Protein AF-L7MLE3-F1 (afdb_monomer_lite)

Foldseek 3Di:
DDDDDDDDDDDDDDDDPPDDPDPPLPPLPPLAWDDLVPSDIDGLLQACLPDPPVVVCSSVPPPPLVDCPSVPVAPAAAPSNNDGHHPCQQCVPDQPDPVSSSNPD

Organism: Rhipicephalus pulchellus (NCBI:txid72859)

InterPro domains:
  IPR002172 Low-density lipoprotein (LDL) receptor class A repeat [PF00057] (71-104)
  IPR002172 Low-density lipoprotein (LDL) receptor class A repeat [PR00261] (39-60)
  IPR002172 Low-density lipoprotein (LDL) receptor class A repeat [PR00261] (82-103)
  IPR002172 Low-density lipoprotein (LDL) receptor class A repeat [PS50068] (27-64)
  IPR002172 Low-density lipoprotein (LDL) receptor class A repeat [PS50068] (70-105)
  IPR002172 Low-density lipoprotein (LDL) receptor class A repeat [SM00192] (27-65)
  IPR002172 Low-density lipoprotein (LDL) receptor class A repeat [SM00192] (70-105)
  IPR002172 Low-density lipoprotein (LDL) receptor class A repeat [cd00112] (34-63)
  IPR002172 Low-density lipoprotein (LDL) receptor class A repeat [cd00112] (71-105)
  IPR036055 LDL receptor-like superfamily [G3DSA:4.10.400.10] (23-63)
  IPR036055 LDL receptor-like superfamily [G3DSA:4.10.400.10] (66-105)
  IPR036055 LDL receptor-like superfamily [SSF57424] (30-64)
  IPR036055 LDL receptor-like superfamily [SSF57424] (70-105)
  IPR051221 Low-density lipoprotein receptor-related [PTHR22722] (25-104)

pLDDT: mean 70.32, std 15.75, range [36.78, 93.12]

Sequence (105 aa):
MKNHVTIAYVLLVSTRVISSLPAAAEDCTADWRHECGNGACYSIDQWCDKKDDCGNNRDEERCSYNDTSYCDNCMFTCRDRTRCITDDWVCDGEIDCSDASDEMD

Secondary structure (DSSP, 8-state):
------------------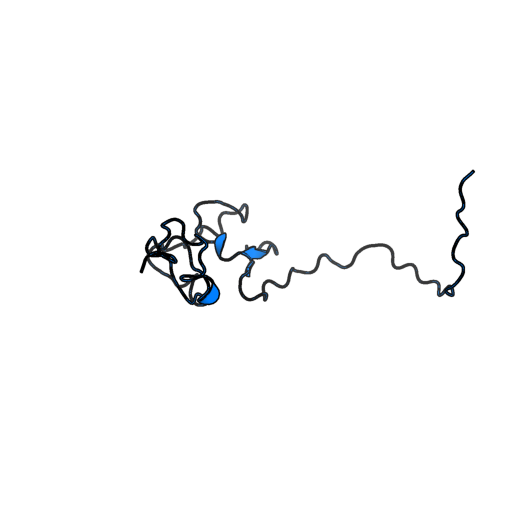S--------TTSTTEEE-SSS-EEEGGGSSSSS-SSSSSSSSTT--TT-GGGGTT-SEE-TTSS-EE-GGGSSSSS--STT-TTS--

Structure (mmCIF, N/CA/C/O backbone):
data_AF-L7MLE3-F1
#
_entry.id   AF-L7MLE3-F1
#
loop_
_atom_site.group_PDB
_atom_site.id
_atom_site.type_symbol
_atom_site.label_atom_id
_atom_site.label_alt_id
_atom_site.label_comp_id
_atom_site.label_asym_id
_atom_site.label_entity_id
_atom_site.label_seq_id
_atom_site.pdbx_PDB_ins_code
_atom_site.Cartn_x
_atom_site.Cartn_y
_atom_site.Cartn_z
_atom_site.occupancy
_atom_site.B_iso_or_equiv
_atom_site.auth_seq_id
_atom_site.auth_comp_id
_atom_site.auth_asym_id
_atom_site.auth_atom_id
_atom_site.pdbx_PDB_model_num
ATOM 1 N N . MET A 1 1 ? 23.112 -51.411 12.820 1.00 37.78 1 MET A N 1
ATOM 2 C CA . MET A 1 1 ? 23.639 -50.186 12.181 1.00 37.78 1 MET A CA 1
ATOM 3 C C . MET A 1 1 ? 22.806 -49.933 10.929 1.00 37.78 1 MET A C 1
ATOM 5 O O . MET A 1 1 ? 22.739 -50.813 10.092 1.00 37.78 1 MET A O 1
ATOM 9 N N . LYS A 1 2 ? 22.078 -48.809 10.940 1.00 36.78 2 LYS A N 1
ATOM 10 C CA . LYS A 1 2 ? 21.247 -48.139 9.915 1.00 36.78 2 LYS A CA 1
ATOM 11 C C . LYS A 1 2 ? 20.833 -48.909 8.639 1.00 36.78 2 LYS A C 1
ATOM 13 O O . LYS A 1 2 ? 21.639 -49.145 7.748 1.00 36.78 2 LYS A O 1
ATOM 18 N N . ASN A 1 3 ? 19.520 -49.150 8.554 1.00 38.28 3 ASN A N 1
ATOM 19 C CA . ASN A 1 3 ? 18.723 -49.323 7.334 1.00 38.28 3 ASN A CA 1
ATOM 20 C C . ASN A 1 3 ? 18.898 -48.141 6.372 1.00 38.28 3 ASN A C 1
ATOM 22 O O . ASN A 1 3 ? 18.764 -47.017 6.836 1.00 38.28 3 ASN A O 1
ATOM 26 N N . HIS A 1 4 ? 19.023 -48.401 5.068 1.00 42.84 4 HIS A N 1
ATOM 27 C CA . HIS A 1 4 ? 18.384 -47.630 3.987 1.00 42.84 4 HIS A CA 1
ATOM 28 C C . HIS A 1 4 ? 18.319 -48.523 2.735 1.00 42.84 4 HIS A C 1
ATOM 30 O O . HIS A 1 4 ? 19.334 -48.786 2.096 1.00 42.84 4 HIS A O 1
ATOM 36 N N . VAL A 1 5 ? 17.124 -49.031 2.421 1.00 44.94 5 VAL A N 1
ATOM 37 C CA . VAL A 1 5 ? 16.835 -49.758 1.176 1.00 44.94 5 VAL A CA 1
ATOM 38 C C . VAL A 1 5 ? 16.457 -48.716 0.127 1.00 44.94 5 VAL A C 1
ATOM 40 O O . VAL A 1 5 ? 15.451 -48.025 0.270 1.00 44.94 5 VAL A O 1
ATOM 43 N N . THR A 1 6 ? 17.302 -48.556 -0.886 1.00 46.06 6 THR A N 1
ATOM 44 C CA . THR A 1 6 ? 17.132 -47.568 -1.955 1.00 46.06 6 THR A CA 1
ATOM 45 C C . THR A 1 6 ? 16.015 -48.004 -2.907 1.00 46.06 6 THR A C 1
ATOM 47 O O . THR A 1 6 ? 16.029 -49.113 -3.435 1.00 46.06 6 THR A O 1
ATOM 50 N N . ILE A 1 7 ? 15.036 -47.118 -3.087 1.00 49.31 7 ILE A N 1
ATOM 51 C CA . ILE A 1 7 ? 13.813 -47.287 -3.880 1.00 49.31 7 ILE A CA 1
ATOM 52 C C . ILE A 1 7 ? 14.163 -47.456 -5.367 1.00 49.31 7 ILE A C 1
ATOM 54 O O . ILE A 1 7 ? 14.829 -46.604 -5.952 1.00 49.31 7 ILE A O 1
ATOM 58 N N . ALA A 1 8 ? 13.696 -48.549 -5.975 1.00 50.00 8 ALA A N 1
ATOM 59 C CA . ALA A 1 8 ? 13.838 -48.844 -7.397 1.00 50.00 8 ALA A CA 1
ATOM 60 C C . ALA A 1 8 ? 12.472 -48.760 -8.092 1.00 50.00 8 ALA A C 1
ATOM 62 O O . ALA A 1 8 ? 11.619 -49.605 -7.846 1.00 50.00 8 ALA A O 1
ATOM 63 N N . TYR A 1 9 ? 12.290 -47.731 -8.921 1.00 49.97 9 TYR A N 1
ATOM 64 C CA . TYR A 1 9 ? 11.420 -47.581 -10.107 1.00 49.97 9 TYR A CA 1
ATOM 65 C C . TYR A 1 9 ? 11.424 -46.063 -10.367 1.00 49.97 9 TYR A C 1
ATOM 67 O O . TYR A 1 9 ? 11.181 -45.296 -9.447 1.00 49.97 9 TYR A O 1
ATOM 75 N N . VAL A 1 10 ? 11.874 -45.542 -11.504 1.00 50.56 10 VAL A N 1
ATOM 76 C CA . VAL A 1 10 ? 11.065 -45.339 -12.711 1.00 50.56 10 VAL A CA 1
ATOM 77 C C . VAL A 1 10 ? 12.020 -45.073 -13.890 1.00 50.56 10 VAL A C 1
ATOM 79 O O . VAL A 1 10 ? 13.102 -44.513 -13.737 1.00 50.56 10 VAL A O 1
ATOM 82 N N . LEU A 1 11 ? 11.599 -45.551 -15.056 1.00 45.22 11 LEU A N 1
ATOM 83 C CA . LEU A 1 11 ? 12.317 -45.710 -16.317 1.00 45.22 11 LEU A CA 1
ATOM 84 C C . LEU A 1 11 ? 12.999 -44.436 -16.852 1.00 45.22 11 LEU A C 1
ATOM 86 O O . LEU A 1 11 ? 12.424 -43.353 -16.893 1.00 45.22 11 LEU A O 1
ATOM 90 N N . LEU A 1 12 ? 14.225 -44.629 -17.340 1.00 53.03 12 LEU A N 1
ATOM 91 C CA . LEU A 1 12 ? 15.053 -43.651 -18.039 1.00 53.03 12 LEU A CA 1
ATOM 92 C C . LEU A 1 12 ? 14.448 -43.303 -19.412 1.00 53.03 12 LEU A C 1
ATOM 94 O O . LEU A 1 12 ? 14.484 -44.131 -20.322 1.00 53.03 12 LEU A O 1
ATOM 98 N N . VAL A 1 13 ? 13.999 -42.059 -19.601 1.00 52.72 13 VAL A N 1
ATOM 99 C CA . VAL A 1 13 ? 13.993 -41.423 -20.928 1.00 52.72 13 VAL A CA 1
ATOM 100 C C . VAL A 1 13 ? 14.942 -40.235 -20.866 1.00 52.72 13 VAL A C 1
ATOM 102 O O . VAL A 1 13 ? 14.750 -39.267 -20.136 1.00 52.72 13 VAL A O 1
ATOM 105 N N . SER A 1 14 ? 16.049 -40.391 -21.576 1.00 63.25 14 SER A N 1
ATOM 106 C CA . SER A 1 14 ? 17.193 -39.497 -21.586 1.00 63.25 14 SER A CA 1
ATOM 107 C C . SER A 1 14 ? 16.899 -38.245 -22.413 1.00 63.25 14 SER A C 1
ATOM 109 O O . SER A 1 14 ? 17.119 -38.241 -23.619 1.00 63.25 14 SER A O 1
ATOM 111 N N . THR A 1 15 ? 16.498 -37.154 -21.765 1.00 48.41 15 THR A N 1
ATOM 112 C CA . THR A 1 15 ? 16.769 -35.795 -22.256 1.00 48.41 15 THR A CA 1
ATOM 113 C C . THR A 1 15 ? 17.274 -34.960 -21.094 1.00 48.41 15 THR A C 1
ATOM 115 O O . THR A 1 15 ? 16.563 -34.721 -20.122 1.00 48.41 15 THR A O 1
ATOM 118 N N . ARG A 1 16 ? 18.530 -34.524 -21.191 1.00 57.78 16 ARG A N 1
ATOM 119 C CA . ARG A 1 16 ? 19.085 -33.473 -20.344 1.00 57.78 16 ARG A CA 1
ATOM 120 C C . ARG A 1 16 ? 18.199 -32.235 -20.475 1.00 57.78 16 ARG A C 1
ATOM 122 O O . ARG A 1 16 ? 18.285 -31.548 -21.485 1.00 57.78 16 ARG A O 1
ATOM 129 N N . VAL A 1 17 ? 17.401 -31.930 -19.460 1.00 49.72 17 VAL A N 1
ATOM 130 C CA . VAL A 1 17 ? 16.930 -30.562 -19.234 1.00 49.72 17 VAL A CA 1
ATOM 131 C C . VAL A 1 17 ? 17.712 -30.061 -18.032 1.00 49.72 17 VAL A C 1
ATOM 133 O O . VAL A 1 17 ? 17.335 -30.222 -16.876 1.00 49.72 17 VAL A O 1
ATOM 136 N N . ILE A 1 18 ? 18.918 -29.592 -18.339 1.00 54.66 18 ILE A N 1
ATOM 137 C CA . ILE A 1 18 ? 19.763 -28.834 -17.427 1.00 54.66 18 ILE A CA 1
ATOM 138 C C . ILE A 1 18 ? 19.012 -27.530 -17.151 1.00 54.66 18 ILE A C 1
ATOM 140 O O . ILE A 1 18 ? 18.684 -26.813 -18.089 1.00 54.66 18 ILE A O 1
ATOM 144 N N . SER A 1 19 ? 18.703 -27.302 -15.874 1.00 53.84 19 SER A N 1
ATOM 145 C CA . SER A 1 19 ? 18.536 -26.003 -15.212 1.00 53.84 19 SER A CA 1
ATOM 146 C C . SER A 1 19 ? 18.259 -24.797 -16.111 1.00 53.84 19 SER A C 1
ATOM 148 O O . SER A 1 19 ? 19.175 -24.286 -16.751 1.00 53.84 19 SER A O 1
ATOM 150 N N . SER A 1 20 ? 17.021 -24.314 -16.049 1.00 54.03 20 SER A N 1
ATOM 151 C CA . SER A 1 20 ? 16.570 -22.915 -16.104 1.00 54.03 20 SER A CA 1
ATOM 152 C C . SER A 1 20 ? 15.196 -22.905 -16.765 1.00 54.03 20 SER A C 1
ATOM 154 O O . SER A 1 20 ? 15.072 -22.796 -17.981 1.00 54.03 20 SER A O 1
ATOM 156 N N . LEU A 1 21 ? 14.132 -22.997 -15.954 1.00 53.19 21 LEU A N 1
ATOM 157 C CA . LEU A 1 21 ? 12.967 -22.208 -16.344 1.00 53.19 21 LEU A CA 1
ATOM 158 C C 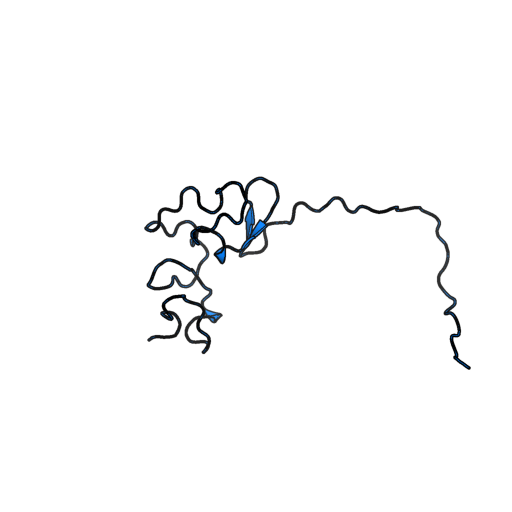. LEU A 1 21 ? 13.508 -20.778 -16.504 1.00 53.19 21 LEU A C 1
ATOM 160 O O . LEU A 1 21 ? 14.275 -20.353 -15.627 1.00 53.19 21 LEU A O 1
ATOM 164 N N . PRO A 1 22 ? 13.206 -20.059 -17.601 1.00 49.00 22 PRO A N 1
ATOM 165 C CA . PRO A 1 22 ? 13.469 -18.629 -17.607 1.00 49.00 22 PRO A CA 1
ATOM 166 C C . PRO A 1 22 ? 12.817 -18.109 -16.331 1.00 49.00 22 PRO A C 1
ATOM 168 O O . PRO A 1 22 ? 11.706 -18.546 -16.023 1.00 49.00 22 PRO A O 1
ATOM 171 N N . ALA A 1 23 ? 13.541 -17.304 -15.547 1.00 51.56 23 ALA A N 1
ATOM 172 C CA . ALA A 1 23 ? 12.931 -16.550 -14.464 1.00 51.56 23 ALA A CA 1
ATOM 173 C C . ALA A 1 23 ? 11.665 -15.959 -15.074 1.00 51.56 23 ALA A C 1
ATOM 175 O O . ALA A 1 23 ? 11.761 -15.169 -16.017 1.00 51.56 23 ALA A O 1
ATOM 176 N N . ALA A 1 24 ? 10.512 -16.519 -14.698 1.00 48.62 24 ALA A N 1
ATOM 177 C CA . ALA A 1 24 ? 9.255 -16.068 -15.237 1.00 48.62 24 ALA A CA 1
ATOM 178 C C . ALA A 1 24 ? 9.277 -14.568 -14.978 1.00 48.62 24 ALA A C 1
ATOM 180 O O . ALA A 1 24 ? 9.682 -14.152 -13.891 1.00 48.62 24 ALA A O 1
ATOM 181 N N . ALA A 1 25 ? 8.935 -13.760 -15.979 1.00 52.91 25 ALA A N 1
ATOM 182 C CA . ALA A 1 25 ? 8.375 -12.469 -15.638 1.00 52.91 25 ALA A CA 1
ATOM 183 C C . ALA A 1 25 ? 7.295 -12.811 -14.608 1.00 52.91 25 ALA A C 1
ATOM 185 O O . ALA A 1 25 ? 6.376 -13.564 -14.945 1.00 52.91 25 ALA A O 1
ATOM 186 N N . GLU A 1 26 ? 7.544 -12.482 -13.334 1.00 54.97 26 GLU A N 1
ATOM 187 C CA . GLU A 1 26 ? 6.578 -12.733 -12.277 1.00 54.97 26 GLU A CA 1
ATOM 188 C C . GLU A 1 26 ? 5.318 -12.065 -12.789 1.00 54.97 26 GLU A C 1
ATOM 190 O O . GLU A 1 26 ? 5.333 -10.884 -13.134 1.00 54.97 26 GLU A O 1
ATOM 195 N N . ASP A 1 27 ? 4.281 -12.861 -13.011 1.00 62.50 27 ASP A N 1
ATOM 196 C CA . ASP A 1 27 ? 3.057 -12.324 -13.558 1.00 62.50 27 ASP A CA 1
ATOM 197 C C . ASP A 1 27 ? 2.486 -11.435 -12.451 1.00 62.50 27 ASP A C 1
ATOM 199 O O . ASP A 1 27 ? 1.928 -11.930 -11.469 1.00 62.50 27 ASP A O 1
ATOM 203 N N . CYS A 1 28 ? 2.698 -10.116 -12.549 1.00 66.94 28 CYS A N 1
ATOM 204 C CA . CYS A 1 28 ? 2.174 -9.151 -11.581 1.00 66.94 28 CYS A CA 1
ATOM 205 C C . CYS A 1 28 ? 0.634 -9.061 -11.662 1.00 66.94 28 CYS A C 1
ATOM 207 O O . CYS A 1 28 ? 0.046 -8.148 -11.106 1.00 66.94 28 CYS A O 1
ATOM 209 N N . THR A 1 29 ? -0.023 -9.984 -12.371 1.00 63.91 29 THR A N 1
ATOM 210 C CA . THR A 1 29 ? -1.479 -10.123 -12.493 1.00 63.91 29 THR A CA 1
ATOM 211 C C . THR A 1 29 ? -2.139 -10.699 -11.250 1.00 63.91 29 THR A C 1
ATOM 213 O O . THR A 1 29 ? -3.364 -10.741 -11.194 1.00 63.91 29 THR A O 1
ATOM 216 N N . ALA A 1 30 ? -1.370 -11.147 -10.251 1.00 65.25 30 ALA A N 1
ATOM 217 C CA . ALA A 1 30 ? -1.938 -11.353 -8.926 1.00 65.25 30 ALA A CA 1
ATOM 218 C C . ALA A 1 30 ? -2.579 -10.032 -8.467 1.00 65.25 30 ALA A C 1
ATOM 220 O O . ALA A 1 30 ? -1.901 -9.008 -8.502 1.00 65.25 30 ALA A O 1
ATOM 221 N N . ASP A 1 31 ? -3.846 -10.082 -8.032 1.00 59.28 31 ASP A N 1
ATOM 222 C CA . ASP A 1 31 ? -4.754 -8.933 -7.810 1.00 59.28 31 ASP A CA 1
ATOM 223 C C . ASP A 1 31 ? -4.194 -7.777 -6.949 1.00 59.28 31 ASP A C 1
ATOM 225 O O . ASP A 1 31 ? -4.773 -6.697 -6.909 1.00 59.28 31 ASP A O 1
ATOM 229 N N . TRP A 1 32 ? -3.049 -7.973 -6.292 1.00 65.25 32 TRP A N 1
ATOM 230 C CA . TRP A 1 32 ? -2.464 -7.063 -5.307 1.00 65.25 32 TRP A CA 1
ATOM 231 C C . TRP A 1 32 ? -0.970 -6.787 -5.536 1.00 65.25 32 TRP A C 1
ATOM 233 O O . TRP A 1 32 ? -0.246 -6.489 -4.584 1.00 65.25 32 TRP A O 1
ATOM 243 N N . ARG A 1 33 ? -0.471 -6.934 -6.773 1.00 75.31 33 ARG A N 1
ATOM 244 C CA . ARG A 1 33 ? 0.939 -6.688 -7.117 1.00 75.31 33 ARG A CA 1
ATOM 245 C C . ARG A 1 33 ? 1.104 -5.707 -8.275 1.00 75.31 33 ARG A C 1
ATOM 247 O O . ARG A 1 33 ? 0.377 -5.759 -9.258 1.00 75.31 33 ARG A O 1
ATOM 254 N N . HIS A 1 34 ? 2.130 -4.865 -8.196 1.00 79.06 34 HIS A N 1
ATOM 255 C CA . HIS A 1 34 ? 2.474 -3.898 -9.239 1.00 79.06 34 HIS A CA 1
ATOM 256 C C . HIS A 1 34 ? 3.940 -4.020 -9.666 1.00 79.06 34 HIS A C 1
ATOM 258 O O . HIS A 1 34 ? 4.823 -4.303 -8.854 1.00 79.06 34 HIS A O 1
ATOM 264 N N . GLU A 1 35 ? 4.197 -3.800 -10.958 1.00 84.00 35 GLU A N 1
ATOM 265 C CA . GLU A 1 35 ? 5.533 -3.896 -11.546 1.00 84.00 35 GLU A CA 1
ATOM 266 C C . GLU A 1 35 ? 6.320 -2.583 -11.399 1.00 84.00 35 GLU A C 1
ATOM 268 O O . GLU A 1 35 ? 5.885 -1.523 -11.854 1.00 84.00 35 GLU A O 1
ATOM 273 N N . CYS A 1 36 ? 7.547 -2.661 -10.882 1.00 85.69 36 CYS A N 1
ATOM 274 C CA . CYS A 1 36 ? 8.469 -1.519 -10.782 1.00 85.69 36 CYS A CA 1
ATOM 275 C C . CYS A 1 36 ? 9.061 -1.066 -12.140 1.00 85.69 36 CYS A C 1
ATOM 277 O O . CYS A 1 36 ? 9.805 -0.081 -12.221 1.00 85.69 36 CYS A O 1
ATOM 279 N N . GLY A 1 37 ? 8.762 -1.780 -13.234 1.00 81.25 37 GLY A N 1
ATOM 280 C CA . GLY A 1 37 ? 9.321 -1.565 -14.577 1.00 81.25 37 GLY A CA 1
ATOM 281 C C . GLY A 1 37 ? 10.715 -2.169 -14.796 1.00 81.25 37 GLY A C 1
ATOM 282 O O . GLY A 1 37 ? 11.343 -1.919 -15.824 1.00 81.25 37 GLY A O 1
ATOM 283 N N . ASN A 1 38 ? 11.213 -2.938 -13.827 1.00 79.00 38 ASN A N 1
ATOM 284 C CA . ASN A 1 38 ? 12.412 -3.776 -13.917 1.00 79.00 38 ASN A CA 1
ATOM 285 C C . ASN A 1 38 ? 12.058 -5.281 -13.926 1.00 79.00 38 ASN A C 1
ATOM 287 O O . ASN A 1 38 ? 12.952 -6.113 -13.771 1.00 79.00 38 ASN A O 1
ATOM 291 N N . GLY A 1 39 ? 10.772 -5.628 -14.084 1.00 77.62 39 GLY A N 1
ATOM 292 C CA . GLY A 1 39 ? 10.262 -6.995 -13.979 1.00 77.62 39 GLY A CA 1
ATOM 293 C C . GLY A 1 39 ? 10.092 -7.524 -12.550 1.00 77.62 39 GLY A C 1
ATOM 294 O O . GLY A 1 39 ? 9.722 -8.685 -12.394 1.00 77.62 39 GLY A O 1
ATOM 295 N N . ALA A 1 40 ? 10.361 -6.719 -11.515 1.00 82.69 40 ALA A N 1
ATOM 296 C CA . ALA A 1 40 ? 10.035 -7.065 -10.135 1.00 82.69 40 ALA A CA 1
ATOM 297 C C . ALA A 1 40 ? 8.608 -6.614 -9.792 1.00 82.69 40 ALA A C 1
ATOM 299 O O . ALA A 1 40 ? 8.214 -5.489 -10.117 1.00 82.69 40 ALA A O 1
ATOM 300 N N . CYS A 1 41 ? 7.863 -7.494 -9.121 1.00 83.19 41 CYS A N 1
ATOM 301 C CA . CYS A 1 41 ? 6.520 -7.222 -8.623 1.00 83.19 41 CYS A CA 1
ATOM 302 C C . CYS A 1 41 ? 6.553 -7.059 -7.103 1.00 83.19 41 CYS A C 1
ATOM 304 O O . CYS A 1 41 ? 7.093 -7.917 -6.402 1.00 83.19 41 CYS A O 1
ATOM 306 N N . TYR A 1 42 ? 5.910 -6.013 -6.603 1.00 80.44 42 TYR A N 1
ATOM 307 C CA . TYR A 1 42 ? 5.787 -5.742 -5.171 1.00 80.44 42 TYR A CA 1
ATOM 308 C C . TYR A 1 42 ? 4.324 -5.591 -4.781 1.00 80.44 42 TYR A C 1
ATOM 310 O O . TYR A 1 42 ? 3.482 -5.339 -5.645 1.00 80.44 42 TYR A O 1
ATOM 318 N N . SER A 1 43 ? 4.026 -5.806 -3.497 1.00 79.19 43 SER A N 1
ATOM 319 C CA . SER A 1 43 ? 2.665 -5.654 -2.975 1.00 79.19 43 SER A CA 1
ATOM 320 C C . SER A 1 43 ? 2.194 -4.212 -3.135 1.00 79.19 43 SER A C 1
ATOM 322 O O . SER A 1 43 ? 2.999 -3.291 -3.043 1.00 79.19 43 SER A O 1
ATOM 324 N N . ILE A 1 44 ? 0.892 -4.008 -3.313 1.00 75.00 44 ILE A N 1
ATOM 325 C CA . ILE A 1 44 ? 0.276 -2.674 -3.285 1.00 75.00 44 ILE A CA 1
ATOM 326 C C . ILE A 1 44 ? 0.582 -1.914 -1.982 1.00 75.00 44 ILE A C 1
ATOM 328 O O . ILE A 1 44 ? 0.743 -0.703 -1.999 1.00 75.00 44 ILE A O 1
ATOM 332 N N . ASP A 1 45 ? 0.772 -2.639 -0.877 1.00 73.81 45 ASP A N 1
ATOM 333 C CA . ASP A 1 45 ? 1.172 -2.090 0.427 1.00 73.81 45 ASP A CA 1
ATOM 334 C C . ASP A 1 45 ? 2.569 -1.458 0.442 1.00 73.81 45 ASP A C 1
ATOM 336 O O . ASP A 1 45 ? 2.915 -0.754 1.384 1.00 73.81 45 ASP A O 1
ATOM 340 N N . GLN A 1 46 ? 3.383 -1.781 -0.562 1.00 81.75 46 GLN A N 1
ATOM 341 C CA . GLN A 1 46 ? 4.747 -1.289 -0.749 1.00 81.75 46 GLN A CA 1
ATOM 342 C C . GLN A 1 46 ? 4.800 -0.147 -1.765 1.00 81.75 46 GLN A C 1
ATOM 344 O O . GLN A 1 46 ? 5.874 0.296 -2.146 1.00 81.75 46 GLN A O 1
ATOM 349 N N . TRP A 1 47 ? 3.645 0.276 -2.276 1.00 80.56 47 TRP A N 1
ATOM 350 C CA . TRP A 1 47 ? 3.538 1.452 -3.122 1.00 80.56 47 TRP A CA 1
ATOM 351 C C . TRP A 1 47 ? 3.125 2.634 -2.259 1.00 80.56 47 TRP A C 1
ATOM 353 O O . TRP A 1 47 ? 2.134 2.564 -1.533 1.00 80.56 47 TRP A O 1
ATOM 363 N N . CYS A 1 48 ? 3.854 3.741 -2.378 1.00 78.81 48 CYS A N 1
ATOM 364 C CA . CYS A 1 48 ? 3.612 4.968 -1.626 1.00 78.81 48 CYS A CA 1
ATOM 365 C C . CYS A 1 48 ? 3.718 4.825 -0.095 1.00 78.81 48 CYS A C 1
ATOM 367 O O . CYS A 1 48 ? 3.084 5.591 0.643 1.00 78.81 48 CYS A O 1
ATOM 369 N N . ASP A 1 49 ? 4.537 3.894 0.396 1.00 79.38 49 ASP A N 1
ATOM 370 C CA . ASP A 1 49 ? 4.764 3.635 1.823 1.00 79.38 49 ASP A CA 1
ATOM 371 C C . ASP A 1 49 ? 5.933 4.464 2.406 1.00 79.38 49 ASP A C 1
ATOM 373 O O . ASP A 1 49 ? 6.247 4.375 3.600 1.00 79.38 49 ASP A O 1
ATOM 377 N N . LYS A 1 50 ? 6.529 5.348 1.589 1.00 82.19 50 LYS A N 1
ATOM 378 C CA . LYS A 1 50 ? 7.706 6.190 1.884 1.00 82.19 50 LYS A CA 1
ATOM 379 C C . LYS A 1 50 ? 9.020 5.416 1.926 1.00 82.19 50 LYS A C 1
ATOM 381 O O . LYS A 1 50 ? 10.009 5.927 2.476 1.00 82.19 50 LYS A O 1
ATOM 386 N N . LYS A 1 51 ? 9.064 4.219 1.349 1.00 84.75 51 LYS A N 1
ATOM 387 C CA . LYS A 1 51 ? 10.255 3.385 1.255 1.00 84.75 51 LYS A CA 1
ATOM 388 C C . LYS A 1 51 ? 10.500 3.014 -0.203 1.00 84.75 51 LYS A C 1
ATOM 390 O O . LYS A 1 51 ? 9.611 2.608 -0.922 1.00 84.75 51 LYS A O 1
ATOM 395 N N . ASP A 1 52 ? 11.750 3.145 -0.634 1.00 88.00 52 ASP A N 1
ATOM 396 C CA . ASP A 1 52 ? 12.163 2.676 -1.957 1.00 88.00 52 ASP A CA 1
ATOM 397 C C . ASP A 1 52 ? 12.337 1.149 -1.926 1.00 88.00 52 ASP A C 1
ATOM 399 O O . ASP A 1 52 ? 13.419 0.636 -1.616 1.00 88.00 52 ASP A O 1
ATOM 403 N N . ASP A 1 53 ? 11.256 0.425 -2.200 1.00 88.19 53 ASP A N 1
ATOM 404 C CA . ASP A 1 53 ? 11.224 -1.027 -2.347 1.00 88.19 53 ASP A CA 1
ATOM 405 C C . ASP A 1 53 ? 11.602 -1.462 -3.768 1.00 88.19 53 ASP A C 1
ATOM 407 O O . ASP A 1 53 ? 12.261 -2.496 -3.951 1.00 88.19 53 ASP A O 1
ATOM 411 N N . CYS A 1 54 ? 11.274 -0.648 -4.775 1.00 86.69 54 CYS A N 1
ATOM 412 C CA . CYS A 1 54 ? 11.659 -0.887 -6.165 1.00 86.69 54 CYS A CA 1
ATOM 413 C C . CYS A 1 54 ? 13.172 -0.718 -6.430 1.00 86.69 54 CYS A C 1
ATOM 415 O O . CYS A 1 54 ? 13.689 -1.232 -7.431 1.00 86.69 54 CYS A O 1
ATOM 417 N N . GLY A 1 55 ? 13.895 0.016 -5.579 1.00 89.31 55 GLY A N 1
ATOM 418 C CA . GLY A 1 55 ? 15.306 0.393 -5.750 1.00 89.31 55 GLY A CA 1
ATOM 419 C C . GLY A 1 55 ? 15.548 1.477 -6.811 1.00 89.31 55 GLY A C 1
ATOM 420 O O . GLY A 1 55 ? 16.694 1.775 -7.164 1.00 89.31 55 GLY A O 1
ATOM 421 N N . ASN A 1 56 ? 14.472 2.015 -7.382 1.00 87.31 56 ASN A N 1
ATOM 422 C CA . ASN A 1 56 ? 14.467 3.100 -8.361 1.00 87.31 56 ASN A CA 1
ATOM 423 C C . ASN A 1 56 ? 13.382 4.149 -8.058 1.00 87.31 56 ASN A C 1
ATOM 425 O O . ASN A 1 56 ? 13.132 5.010 -8.904 1.00 87.31 56 ASN A O 1
ATOM 429 N N . ASN A 1 57 ? 12.763 4.076 -6.874 1.00 85.50 57 ASN A N 1
ATOM 430 C CA . ASN A 1 57 ? 11.756 4.996 -6.361 1.00 85.50 57 ASN A CA 1
ATOM 431 C C . ASN A 1 57 ? 10.502 5.105 -7.253 1.00 85.50 57 ASN A C 1
ATOM 433 O O . ASN A 1 57 ? 9.862 6.154 -7.287 1.00 85.50 57 ASN A O 1
ATOM 437 N N . ARG A 1 58 ? 10.183 4.062 -8.035 1.00 84.69 58 ARG A N 1
ATOM 438 C CA . ARG A 1 58 ? 9.008 4.019 -8.929 1.00 84.69 58 ARG A CA 1
ATOM 439 C C . ARG A 1 58 ? 7.701 3.801 -8.184 1.00 84.69 58 ARG A C 1
ATOM 441 O O . ARG A 1 58 ? 6.711 4.429 -8.536 1.00 84.69 58 ARG A O 1
ATOM 448 N N . ASP A 1 59 ? 7.743 2.925 -7.196 1.00 83.19 59 ASP A N 1
ATOM 449 C CA . ASP A 1 59 ? 6.744 2.717 -6.146 1.00 83.19 59 ASP A CA 1
ATOM 450 C C . ASP A 1 59 ? 6.416 3.997 -5.371 1.00 83.19 59 ASP A C 1
ATOM 452 O O . ASP A 1 59 ? 5.277 4.198 -4.968 1.00 83.19 59 ASP A O 1
ATOM 456 N N . GLU A 1 60 ? 7.395 4.891 -5.236 1.00 85.94 60 GLU A N 1
ATOM 457 C CA . GLU A 1 60 ? 7.261 6.173 -4.534 1.00 85.94 60 GLU A CA 1
ATOM 458 C C . GLU A 1 60 ? 7.092 7.380 -5.483 1.00 85.94 60 GLU A C 1
ATOM 460 O O . GLU A 1 60 ? 6.909 8.528 -5.056 1.00 85.94 60 GLU A O 1
ATOM 465 N N . GLU A 1 61 ? 7.165 7.162 -6.800 1.00 80.69 61 GLU A N 1
ATOM 466 C CA . GLU A 1 61 ? 6.985 8.202 -7.810 1.00 80.69 61 GLU A CA 1
ATOM 467 C C . GLU A 1 61 ? 5.502 8.375 -8.141 1.00 80.69 61 GLU A C 1
ATOM 469 O O . GLU A 1 61 ? 4.796 7.425 -8.460 1.00 80.69 61 GLU A O 1
ATOM 474 N N . ARG A 1 62 ? 5.044 9.633 -8.181 1.00 71.25 62 ARG A N 1
ATOM 475 C CA . ARG A 1 62 ? 3.641 10.009 -8.462 1.00 71.25 62 ARG A CA 1
ATOM 476 C C . ARG A 1 62 ? 2.627 9.547 -7.416 1.00 71.25 62 ARG A C 1
ATOM 478 O O . ARG A 1 62 ? 1.431 9.602 -7.682 1.00 71.25 62 ARG A O 1
ATOM 485 N N . CYS A 1 63 ? 3.078 9.275 -6.199 1.00 71.50 63 CYS A N 1
ATOM 486 C CA . CYS A 1 63 ? 2.219 9.243 -5.026 1.00 71.50 63 CYS A CA 1
ATOM 487 C C . CYS A 1 63 ? 1.621 10.633 -4.795 1.00 71.50 63 CYS A C 1
ATOM 489 O O . CYS A 1 63 ? 2.200 11.499 -4.132 1.00 71.50 63 CYS A O 1
ATOM 491 N N . SER A 1 64 ? 0.458 10.895 -5.382 1.00 65.25 64 SER A N 1
ATOM 492 C CA . SER A 1 64 ? -0.374 11.967 -4.875 1.00 65.25 64 SER A CA 1
ATOM 493 C C . SER A 1 64 ? -1.026 11.401 -3.627 1.00 65.25 64 SER A C 1
ATOM 495 O O . SER A 1 64 ? -1.973 10.640 -3.698 1.00 65.25 64 SER A O 1
ATOM 497 N N . TYR A 1 65 ? -0.511 11.778 -2.459 1.00 57.69 65 TYR A N 1
ATOM 498 C CA . TYR A 1 65 ? -1.059 11.370 -1.159 1.00 57.69 65 TYR A CA 1
ATOM 499 C C . TYR A 1 65 ? -2.519 11.836 -0.930 1.00 57.69 65 TYR A C 1
ATOM 501 O O . TYR A 1 65 ? -3.120 11.544 0.098 1.00 57.69 65 TYR A O 1
ATOM 509 N N . ASN A 1 66 ? -3.088 12.579 -1.887 1.00 55.28 66 ASN A N 1
ATOM 510 C CA . ASN A 1 66 ? -4.502 12.948 -1.972 1.00 55.28 66 ASN A CA 1
ATOM 511 C C . ASN A 1 66 ? -5.268 12.211 -3.090 1.00 55.28 66 ASN A C 1
ATOM 513 O O . ASN A 1 66 ? -6.474 12.404 -3.212 1.00 55.28 66 ASN A O 1
ATOM 517 N N . ASP A 1 67 ? -4.585 11.435 -3.931 1.00 52.75 67 ASP A N 1
ATOM 518 C CA . ASP A 1 67 ? -5.134 10.711 -5.075 1.00 52.75 67 ASP A CA 1
ATOM 519 C C . ASP A 1 67 ? -5.012 9.209 -4.815 1.00 52.75 67 ASP A C 1
ATOM 521 O O . ASP A 1 67 ? -3.936 8.616 -4.863 1.00 52.75 67 ASP A O 1
ATOM 525 N N . THR A 1 68 ? -6.149 8.601 -4.513 1.00 52.25 68 THR A N 1
ATOM 526 C CA . THR A 1 68 ? -6.286 7.174 -4.236 1.00 52.25 68 THR A CA 1
ATOM 527 C C . THR A 1 68 ? -6.262 6.326 -5.507 1.00 52.25 68 THR A C 1
ATOM 529 O O . THR A 1 68 ? -6.614 5.160 -5.424 1.00 52.25 68 THR A O 1
ATOM 532 N N . SER A 1 69 ? -5.855 6.855 -6.670 1.00 54.06 69 SER A N 1
ATOM 533 C CA . SER A 1 69 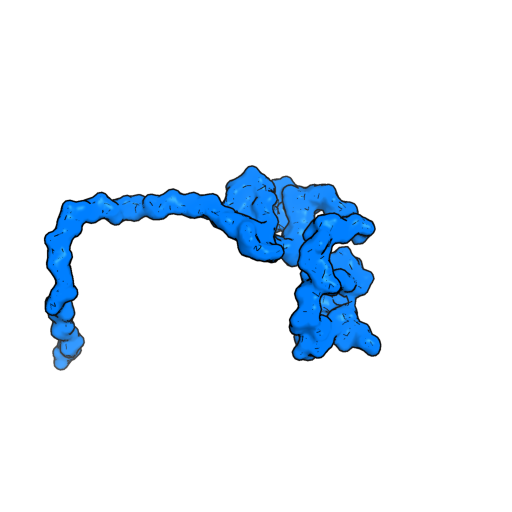? -5.811 6.091 -7.933 1.00 54.06 69 SER A CA 1
ATOM 534 C C . SER A 1 69 ? -4.925 4.833 -7.860 1.00 54.06 69 SER A C 1
ATOM 536 O O . SER A 1 69 ? -5.166 3.855 -8.558 1.00 54.06 69 SER A O 1
ATOM 538 N N . TYR A 1 70 ? -3.912 4.803 -6.985 1.00 52.50 70 TYR A N 1
ATOM 539 C CA . TYR A 1 70 ? -3.136 3.577 -6.722 1.00 52.50 70 TYR A CA 1
ATOM 540 C C . TYR A 1 70 ? -3.904 2.549 -5.887 1.00 52.50 70 TYR A C 1
ATOM 542 O O . TYR A 1 70 ? -3.593 1.369 -5.939 1.00 52.50 70 TYR A O 1
ATOM 550 N N . CYS A 1 71 ? -4.942 2.996 -5.185 1.00 54.41 71 CYS A N 1
ATOM 551 C CA . CYS A 1 71 ? -5.906 2.192 -4.454 1.00 54.41 71 CYS A CA 1
ATOM 552 C C . CYS A 1 71 ? -7.212 1.965 -5.241 1.00 54.41 71 CYS A C 1
ATOM 554 O O . CYS A 1 71 ? -8.232 1.651 -4.635 1.00 54.41 71 CYS A O 1
ATOM 556 N N . ASP A 1 72 ? -7.231 2.124 -6.572 1.00 51.28 72 ASP A N 1
ATOM 557 C CA . ASP A 1 72 ? -8.463 1.986 -7.376 1.00 51.28 72 ASP A CA 1
ATOM 558 C C . ASP A 1 72 ? -9.103 0.579 -7.296 1.00 51.28 72 ASP A C 1
ATOM 560 O O . ASP A 1 72 ? -10.271 0.417 -7.644 1.00 51.28 72 ASP A O 1
ATOM 564 N N . ASN A 1 73 ? -8.376 -0.431 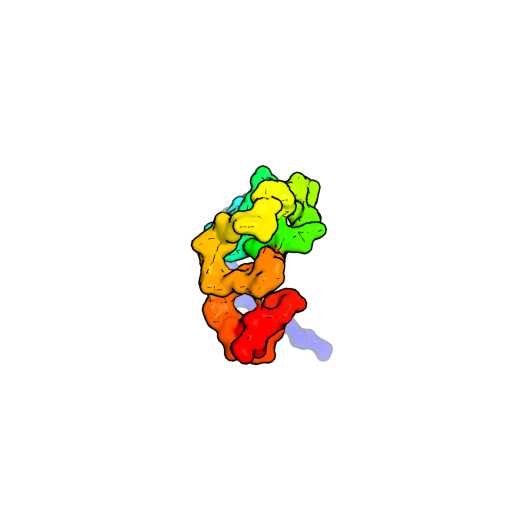-6.797 1.00 55.44 73 ASN A N 1
ATOM 565 C CA . ASN A 1 73 ? -8.906 -1.770 -6.487 1.00 55.44 73 ASN A CA 1
ATOM 566 C C . ASN A 1 73 ? -9.111 -2.032 -4.985 1.00 55.44 73 ASN A C 1
ATOM 568 O O . ASN A 1 73 ? -9.407 -3.157 -4.585 1.00 55.44 73 ASN A O 1
ATOM 572 N N . CYS A 1 74 ? -8.937 -1.030 -4.133 1.00 60.25 74 CYS A N 1
ATOM 573 C CA . CYS A 1 74 ? -9.037 -1.204 -2.694 1.00 60.25 74 CYS A CA 1
ATOM 574 C C . CYS A 1 74 ? -10.476 -1.049 -2.217 1.00 60.25 74 CYS A C 1
ATOM 576 O O . CYS A 1 74 ? -11.176 -0.116 -2.610 1.00 60.25 74 CYS A O 1
ATOM 578 N N . MET A 1 75 ? -10.904 -1.952 -1.334 1.00 69.12 75 MET A N 1
ATOM 579 C CA . MET A 1 75 ? -12.265 -1.922 -0.800 1.00 69.12 75 MET A CA 1
ATOM 580 C C . MET A 1 75 ? -12.400 -0.924 0.358 1.00 69.12 75 MET A C 1
ATOM 582 O O . MET A 1 75 ? -13.427 -0.258 0.471 1.00 69.12 75 MET A O 1
ATOM 586 N N . PHE A 1 76 ? -11.345 -0.769 1.170 1.00 77.31 76 PHE A N 1
ATOM 587 C CA . PHE A 1 76 ? -11.301 0.166 2.293 1.00 77.31 76 PHE A CA 1
ATOM 588 C C . PHE A 1 76 ? -9.964 0.920 2.342 1.00 77.31 76 PHE A C 1
ATOM 590 O O . PHE A 1 76 ? -8.886 0.337 2.231 1.00 77.31 76 PHE A O 1
ATOM 597 N N . THR A 1 77 ? -10.022 2.242 2.505 1.00 81.88 77 THR A N 1
ATOM 598 C CA . THR A 1 77 ? -8.839 3.095 2.685 1.00 81.88 77 THR A CA 1
ATOM 599 C C . THR A 1 77 ? -8.733 3.487 4.150 1.00 81.88 77 THR A C 1
ATOM 601 O O . THR A 1 77 ? -9.671 4.084 4.682 1.00 81.88 77 THR A O 1
ATOM 604 N N . CYS A 1 78 ? -7.582 3.217 4.773 1.00 84.31 78 CYS A N 1
ATOM 605 C CA . CYS A 1 78 ? -7.307 3.640 6.143 1.00 84.31 78 CYS A CA 1
ATOM 606 C C . CYS A 1 78 ? -7.518 5.153 6.292 1.00 84.31 78 CYS A C 1
ATOM 608 O O . CYS A 1 78 ? -7.291 5.933 5.359 1.00 84.31 78 CYS A O 1
ATOM 610 N N . ARG A 1 79 ? -7.947 5.609 7.469 1.00 84.06 79 ARG A N 1
ATOM 611 C CA . ARG A 1 79 ? -8.291 7.019 7.706 1.00 84.06 79 ARG A CA 1
ATOM 612 C C . ARG A 1 79 ? -7.081 7.946 7.547 1.00 84.06 79 ARG A C 1
ATOM 614 O O . ARG A 1 79 ? -7.249 9.091 7.116 1.00 84.06 79 ARG A O 1
ATOM 621 N N . ASP A 1 80 ? -5.876 7.462 7.830 1.00 76.19 80 ASP A N 1
ATOM 622 C CA . ASP A 1 80 ? -4.616 8.162 7.560 1.00 76.19 80 ASP A CA 1
ATOM 623 C C . ASP A 1 80 ? -4.203 8.192 6.074 1.00 76.19 80 ASP A C 1
ATOM 625 O O . ASP A 1 80 ? -3.272 8.918 5.716 1.00 76.19 80 ASP A O 1
ATOM 629 N N . ARG A 1 81 ? -4.928 7.465 5.211 1.00 74.06 81 ARG A N 1
ATOM 630 C CA . ARG A 1 81 ? -4.713 7.329 3.760 1.00 74.06 81 ARG A CA 1
ATOM 631 C C . ARG A 1 81 ? -3.320 6.825 3.388 1.00 74.06 81 ARG A C 1
ATOM 633 O O . ARG A 1 81 ? -2.860 7.080 2.279 1.00 74.06 81 ARG A O 1
ATOM 640 N N . THR A 1 82 ? -2.636 6.156 4.310 1.00 72.19 82 THR A N 1
ATOM 641 C CA . THR A 1 82 ? -1.295 5.609 4.064 1.00 72.19 82 THR A CA 1
ATOM 642 C C . THR A 1 82 ? -1.327 4.175 3.565 1.00 72.19 82 THR A C 1
ATOM 644 O O . THR A 1 82 ? -0.354 3.709 2.987 1.00 72.19 82 THR A O 1
ATOM 647 N N . ARG A 1 83 ? -2.449 3.486 3.778 1.00 75.44 83 ARG A N 1
ATOM 648 C CA . ARG A 1 83 ? -2.654 2.090 3.416 1.00 75.44 83 ARG A CA 1
ATOM 649 C C . ARG A 1 83 ? -4.085 1.878 2.945 1.00 75.44 83 ARG A C 1
ATOM 651 O O . ARG A 1 83 ? -5.007 2.607 3.326 1.00 75.44 83 ARG A O 1
ATOM 658 N N . CYS A 1 84 ? -4.252 0.861 2.120 1.00 77.19 84 CYS A N 1
ATOM 659 C CA . CYS A 1 84 ? -5.538 0.418 1.636 1.00 77.19 84 CYS A CA 1
ATOM 660 C C . CYS A 1 84 ? -5.639 -1.099 1.815 1.00 77.19 84 CYS A C 1
ATOM 662 O O . CYS A 1 84 ? -4.699 -1.819 1.498 1.00 77.19 84 CYS A O 1
ATOM 664 N N . ILE A 1 85 ? -6.764 -1.568 2.344 1.00 78.06 85 ILE A N 1
ATOM 665 C CA . ILE A 1 85 ? -6.983 -2.961 2.749 1.00 78.06 85 ILE A CA 1
ATOM 666 C C . ILE A 1 85 ? -8.253 -3.522 2.096 1.00 78.06 85 ILE A C 1
ATOM 668 O O . ILE A 1 85 ? -9.031 -2.803 1.453 1.00 78.06 85 ILE A O 1
ATOM 672 N N . THR A 1 86 ? -8.448 -4.832 2.222 1.00 82.44 86 THR A N 1
ATOM 673 C CA . THR A 1 86 ? -9.661 -5.520 1.760 1.00 82.44 86 THR A CA 1
ATOM 674 C C . THR A 1 86 ? -10.787 -5.416 2.785 1.00 82.44 86 THR A C 1
ATOM 676 O O . THR A 1 86 ? -10.522 -5.238 3.966 1.00 82.44 86 THR A O 1
ATOM 679 N N . ASP A 1 87 ? -12.039 -5.589 2.350 1.00 81.31 87 ASP A N 1
ATOM 680 C CA . ASP A 1 87 ? -13.219 -5.574 3.242 1.00 81.31 87 ASP A CA 1
ATOM 681 C C . ASP A 1 87 ? -13.135 -6.655 4.330 1.00 81.31 87 ASP A C 1
ATOM 683 O O . ASP A 1 87 ? -13.607 -6.460 5.442 1.00 81.31 87 ASP A O 1
ATOM 687 N N . ASP A 1 88 ? -12.479 -7.778 4.014 1.00 83.44 88 ASP A N 1
ATOM 688 C CA . ASP A 1 88 ? -12.266 -8.893 4.942 1.00 83.44 88 ASP A CA 1
ATOM 689 C C . ASP A 1 88 ? -11.341 -8.539 6.122 1.00 83.44 88 ASP A C 1
ATOM 691 O O . ASP A 1 88 ? -11.300 -9.301 7.080 1.00 83.44 88 ASP A O 1
ATOM 695 N N . TRP A 1 89 ? -10.592 -7.433 6.035 1.00 87.81 89 TRP A N 1
ATOM 696 C CA . TRP A 1 89 ? -9.659 -6.943 7.066 1.00 87.81 89 TRP A CA 1
ATOM 697 C C . TRP A 1 89 ? -10.240 -5.765 7.855 1.00 87.81 89 TRP A C 1
ATOM 699 O O . TRP A 1 89 ? -9.556 -5.127 8.640 1.00 87.81 89 TRP A O 1
ATOM 709 N N . VAL A 1 90 ? -11.499 -5.405 7.604 1.00 85.88 90 VAL A N 1
ATOM 710 C CA . VAL A 1 90 ? -12.177 -4.355 8.365 1.00 85.88 90 VAL A CA 1
ATOM 711 C C . VAL A 1 90 ? -12.927 -5.012 9.518 1.00 85.88 90 VAL A C 1
ATOM 713 O O . VAL A 1 90 ? -13.797 -5.858 9.290 1.00 85.88 90 VAL A O 1
ATOM 716 N N . CYS A 1 91 ? -12.640 -4.585 10.749 1.00 87.88 91 CYS A N 1
ATOM 717 C CA . CYS A 1 91 ? -13.227 -5.121 11.977 1.00 87.88 91 CYS A CA 1
ATOM 718 C C . CYS A 1 91 ? -13.045 -6.644 12.119 1.00 87.88 91 CYS A C 1
ATOM 720 O O . CYS A 1 91 ? -13.955 -7.345 12.592 1.00 87.88 91 CYS A O 1
ATOM 722 N N . ASP A 1 92 ? -11.904 -7.168 11.676 1.00 91.19 92 ASP A N 1
ATOM 723 C CA . ASP A 1 92 ? -11.580 -8.593 11.745 1.00 91.19 92 ASP A CA 1
ATOM 724 C C . ASP A 1 92 ? -10.881 -8.970 13.068 1.00 91.19 92 ASP A C 1
ATOM 726 O O . ASP A 1 92 ? -10.822 -10.151 13.439 1.00 91.19 92 ASP A O 1
ATOM 730 N N . GLY A 1 93 ? -10.474 -7.958 13.842 1.00 88.44 93 GLY A N 1
ATOM 731 C CA . GLY A 1 93 ? -9.851 -8.080 15.153 1.00 88.44 93 GLY A CA 1
ATOM 732 C C . GLY A 1 93 ? -8.328 -7.945 15.142 1.00 88.44 93 GLY A C 1
ATOM 733 O O . GLY A 1 93 ? -7.724 -8.056 16.217 1.00 88.44 93 GLY A O 1
ATOM 734 N N . GLU A 1 94 ? -7.712 -7.699 13.987 1.00 90.88 94 GLU A N 1
ATOM 735 C CA . GLU A 1 94 ? -6.291 -7.397 13.823 1.00 90.88 94 GLU A CA 1
ATOM 736 C C . GLU A 1 94 ? -6.097 -5.943 13.358 1.00 90.88 94 GLU A C 1
ATOM 738 O O . GLU A 1 94 ? -6.956 -5.349 12.730 1.00 90.88 94 GLU A O 1
ATOM 743 N N . ILE A 1 95 ? -4.969 -5.319 13.718 1.00 89.56 95 ILE A N 1
ATOM 744 C CA . ILE A 1 95 ? -4.668 -3.951 13.263 1.00 89.56 95 ILE A CA 1
ATOM 745 C C . ILE A 1 95 ? -3.895 -4.040 11.948 1.00 89.56 95 ILE A C 1
ATOM 747 O O . ILE A 1 95 ? -2.674 -4.232 11.958 1.00 89.56 95 ILE A O 1
ATOM 751 N N . ASP A 1 96 ? -4.594 -3.843 10.839 1.00 87.62 96 ASP A N 1
ATOM 752 C CA . ASP A 1 96 ? -4.038 -3.747 9.496 1.00 87.62 96 ASP A CA 1
ATOM 753 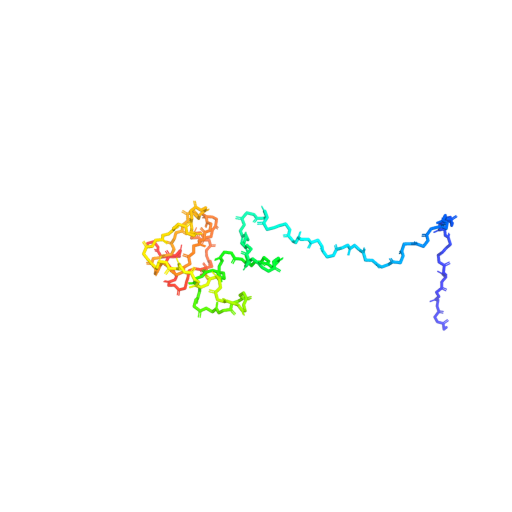C C . ASP A 1 96 ? -3.769 -2.296 9.090 1.00 87.62 96 ASP A C 1
ATOM 755 O O . ASP A 1 96 ? -2.774 -2.023 8.411 1.00 87.62 96 ASP A O 1
ATOM 759 N N . CYS A 1 97 ? -4.581 -1.330 9.529 1.00 86.81 97 CYS A N 1
ATOM 760 C CA . CYS A 1 97 ? -4.282 0.088 9.332 1.00 86.81 97 CYS A CA 1
ATOM 761 C C . CYS A 1 97 ? -3.244 0.603 10.338 1.00 86.81 97 CYS A C 1
ATOM 763 O O . CYS A 1 97 ? -3.330 0.373 11.541 1.00 86.81 97 CYS A O 1
ATOM 765 N N . SER A 1 98 ? -2.292 1.423 9.875 1.00 86.12 98 SER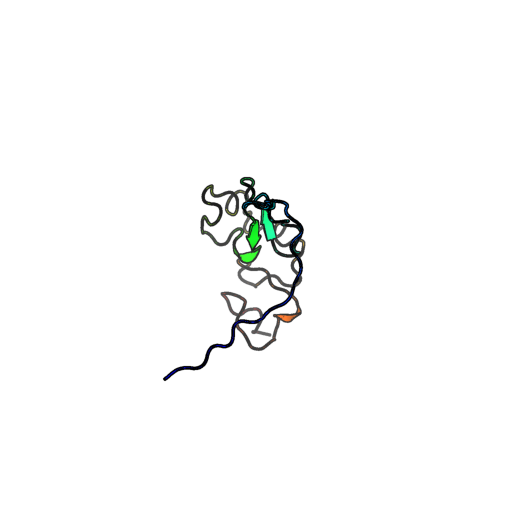 A N 1
ATOM 766 C CA . SER A 1 98 ? -1.274 2.029 10.759 1.00 86.12 98 SER A CA 1
ATOM 767 C C . SER A 1 98 ? -1.871 2.936 11.843 1.00 86.12 98 SER A C 1
ATOM 769 O O . SER A 1 98 ? -1.277 3.121 12.907 1.00 86.12 98 SER A O 1
ATOM 771 N N . ASP A 1 99 ? -3.052 3.496 11.589 1.00 85.81 99 ASP A N 1
ATOM 772 C CA . ASP A 1 99 ? -3.827 4.285 12.543 1.00 85.81 99 ASP A CA 1
ATOM 773 C C . ASP A 1 99 ? -4.960 3.500 13.228 1.00 85.81 99 ASP A C 1
ATOM 775 O O . ASP A 1 99 ? -5.770 4.111 13.934 1.00 85.81 99 ASP A O 1
ATOM 779 N N . ALA A 1 100 ? -4.997 2.176 13.029 1.00 89.56 100 ALA A N 1
ATOM 780 C CA . ALA A 1 100 ? -6.009 1.236 13.513 1.00 89.56 100 ALA A CA 1
ATOM 781 C C . ALA A 1 100 ? -7.451 1.620 13.142 1.00 89.56 100 ALA A C 1
ATOM 783 O O . ALA A 1 100 ? -8.396 1.306 13.860 1.00 89.56 100 ALA A O 1
ATOM 784 N N . SER A 1 101 ? -7.626 2.390 12.064 1.00 90.00 101 SER A N 1
ATOM 785 C CA . SER A 1 101 ? -8.941 2.878 11.633 1.00 90.00 101 SER A CA 1
ATOM 786 C C . SER A 1 101 ? -9.858 1.808 11.047 1.00 90.00 101 SER A C 1
ATOM 788 O O . SER A 1 101 ? -11.056 2.044 10.948 1.00 90.00 101 SER A O 1
ATOM 790 N N . ASP A 1 102 ? -9.302 0.665 10.683 1.00 89.75 102 ASP A N 1
ATOM 791 C CA . ASP A 1 102 ? -9.987 -0.577 10.341 1.00 89.75 102 ASP A CA 1
ATOM 792 C C . ASP A 1 102 ? -10.676 -1.250 11.534 1.00 89.75 102 ASP A C 1
ATOM 794 O O . ASP A 1 102 ? -11.687 -1.910 11.342 1.00 89.75 102 ASP A O 1
ATOM 798 N N . GLU A 1 103 ? -10.189 -1.024 12.757 1.00 93.12 103 GLU A N 1
ATOM 799 C CA . GLU A 1 103 ? -10.707 -1.639 13.993 1.00 93.12 103 GLU A CA 1
ATOM 800 C C . GLU A 1 103 ? -11.454 -0.654 14.910 1.00 93.12 103 GLU A C 1
ATOM 802 O O . GLU A 1 103 ? -11.873 -0.989 16.024 1.00 93.12 103 GLU A O 1
ATOM 807 N N . MET A 1 104 ? -11.594 0.602 14.480 1.00 83.00 104 MET A N 1
ATOM 808 C CA . MET A 1 104 ? -12.257 1.657 15.245 1.00 83.00 104 MET A CA 1
ATOM 809 C C . MET A 1 104 ? -13.527 2.134 14.534 1.00 83.00 104 MET A C 1
ATOM 811 O O . MET A 1 104 ? -13.465 3.055 13.720 1.00 83.00 104 MET A O 1
ATOM 815 N N . ASP A 1 105 ? -14.664 1.531 14.893 1.00 63.06 105 ASP A N 1
ATOM 816 C CA . ASP A 1 105 ? -16.026 1.993 14.553 1.00 63.06 105 ASP A CA 1
ATOM 817 C C . ASP A 1 105 ? -16.496 3.134 15.487 1.00 63.06 105 ASP A C 1
ATOM 819 O O . ASP A 1 105 ? -16.360 2.999 16.732 1.00 63.06 105 ASP A O 1
#

Radius of gyration: 22.41 Å; chains: 1; bounding box: 40×63×38 Å